Protein AF-A0A5U3L5T7-F1 (afdb_monomer)

InterPro domains:
  IPR016128 Pyosin/cloacin translocation domain [PF06958] (2-120)
  IPR036302 Pyosin/cloacin translocation domain superfamily [SSF69369] (3-120)

Nearest PDB structures (foldseek):
  5znm-assembly1_B  TM=8.952E-01  e=4.053E-09  Escherichia coli
  5znm-assembly1_A  TM=8.988E-01  e=6.494E-09  Escherichia coli

Mean predicted aligned error: 8.23 Å

Foldseek 3Di:
DQWDFDQWDWDWDQDPNDTDIDIHGDDDLHHRTAGAWEWDADPVQRWTWTWQCDFQPGHIDIDIHFPDDAPPDPDPDPDDDPPGDHDDDDDDDDDDDDPDDDDDDDPSVVCRDDSGHDYDD

Sequence (121 aa):
ATSVNLPERGHLVNSNGQMALQLLKTGDTLPAAVPVLNAVRDAATGLDRITVPAVAGAPERTILVNPAPPPAAPSDTASPPPSVPVTPVHTGTEIKPVETITVTTTPAADIGGLQDFIYWR

pLDDT: mean 83.28, std 13.21, range [54.59, 98.25]

Organism: Salmonella enterica (NCBI:txid28901)

Secondary structure (DSSP, 8-state):
--EEE-SEEEEEEEETTEEEEEEEE-SSSS--EEEB---EE-TTTS-EEEEEPPBTTB--EEEEE--SPPPSS---SSSPPP----PPPP-SS-------PPP----GGG-------B---

Radius of gyration: 18.34 Å; Cα contacts (8 Å, |Δi|>4): 159; chains: 1; bounding box: 41×37×46 Å

Solvent-accessible surface area (backbone atoms only — not comparable to full-atom values): 8317 Å² total; per-residue (Å²): 123,66,51,50,76,37,71,54,48,76,45,83,41,79,56,96,90,37,85,40,79,46,80,41,74,34,73,79,88,39,79,32,69,34,43,47,55,71,71,44,78,39,86,90,71,66,34,26,38,31,80,43,72,56,46,60,97,43,72,64,43,81,45,81,40,71,79,58,78,78,72,96,60,91,79,95,57,100,64,80,72,78,94,61,78,78,80,87,75,93,80,74,82,84,89,70,84,77,86,78,85,78,91,74,92,74,62,72,85,75,60,57,53,83,88,63,70,43,72,89,131

Structure (mmCIF, N/CA/C/O backbone):
data_AF-A0A5U3L5T7-F1
#
_entry.id   AF-A0A5U3L5T7-F1
#
loop_
_atom_site.group_PDB
_atom_site.id
_atom_site.type_symbol
_atom_site.label_atom_id
_atom_site.label_alt_id
_atom_site.label_comp_id
_atom_site.label_asym_id
_atom_site.label_entity_id
_atom_site.label_seq_id
_atom_site.pdbx_PDB_ins_code
_atom_site.Cartn_x
_atom_site.Cartn_y
_atom_site.Cartn_z
_atom_site.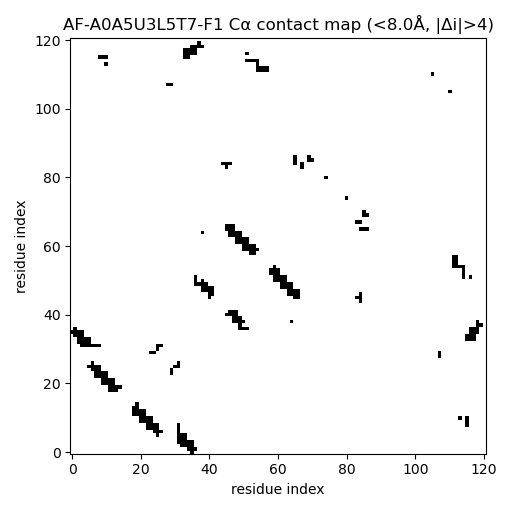occupancy
_atom_site.B_iso_or_equiv
_atom_site.auth_seq_id
_atom_site.auth_comp_id
_atom_site.auth_asym_id
_atom_site.auth_atom_id
_atom_site.pdbx_PDB_model_num
ATOM 1 N N . ALA A 1 1 ? 7.404 -16.120 5.820 1.00 66.75 1 ALA A N 1
ATOM 2 C CA . ALA A 1 1 ? 6.144 -15.855 6.546 1.00 66.75 1 ALA A CA 1
ATOM 3 C C . ALA A 1 1 ? 5.184 -15.140 5.602 1.00 66.75 1 ALA A C 1
ATOM 5 O O . ALA A 1 1 ? 5.661 -14.367 4.782 1.00 66.75 1 ALA A O 1
ATOM 6 N N . THR A 1 2 ? 3.880 -15.413 5.675 1.00 92.19 2 THR A N 1
ATOM 7 C CA . THR A 1 2 ? 2.843 -14.746 4.856 1.00 92.19 2 THR A CA 1
ATOM 8 C C . THR A 1 2 ? 2.301 -13.469 5.507 1.00 92.19 2 THR A C 1
ATOM 10 O O . THR A 1 2 ? 1.598 -12.695 4.863 1.00 92.19 2 THR A O 1
ATOM 13 N N . SER A 1 3 ? 2.650 -13.225 6.772 1.00 96.69 3 SER A N 1
ATOM 14 C CA . SER A 1 3 ? 2.313 -12.019 7.524 1.00 96.69 3 SER A CA 1
ATOM 15 C C . SER A 1 3 ? 3.353 -11.728 8.611 1.00 96.69 3 SER A C 1
ATOM 17 O O . SER A 1 3 ? 4.119 -12.616 9.000 1.00 96.69 3 SER A O 1
ATOM 19 N N . VAL A 1 4 ? 3.357 -10.495 9.121 1.00 97.62 4 VAL A N 1
ATOM 20 C CA . VAL A 1 4 ? 4.146 -10.047 10.282 1.00 97.62 4 VAL A CA 1
ATOM 21 C C . VAL A 1 4 ? 3.211 -9.348 11.266 1.00 97.62 4 VAL A C 1
ATOM 23 O O . VAL A 1 4 ? 2.379 -8.548 10.851 1.00 97.62 4 VAL A O 1
ATOM 26 N N . ASN A 1 5 ? 3.337 -9.635 12.562 1.00 97.06 5 ASN A N 1
ATOM 27 C CA . ASN A 1 5 ? 2.566 -8.932 13.587 1.00 97.06 5 ASN A CA 1
ATOM 28 C C . ASN A 1 5 ? 3.247 -7.609 13.945 1.00 97.06 5 ASN A C 1
ATOM 30 O O . ASN A 1 5 ? 4.391 -7.623 14.402 1.00 97.06 5 ASN A O 1
ATOM 34 N N . LEU A 1 6 ? 2.540 -6.490 13.780 1.00 96.88 6 LEU A N 1
ATOM 35 C CA . LEU A 1 6 ? 3.001 -5.168 14.205 1.00 96.88 6 LEU A CA 1
ATOM 36 C C . LEU A 1 6 ? 2.188 -4.678 15.412 1.00 96.88 6 LEU A C 1
ATOM 38 O O . LEU A 1 6 ? 0.971 -4.875 15.428 1.00 96.88 6 LEU A O 1
ATOM 42 N N . PRO A 1 7 ? 2.818 -4.038 16.419 1.00 94.62 7 PRO A N 1
ATOM 43 C CA . PRO A 1 7 ? 2.121 -3.511 17.598 1.00 94.62 7 PRO A CA 1
ATOM 44 C C . PRO A 1 7 ? 1.243 -2.288 17.287 1.00 94.62 7 PRO A C 1
ATOM 46 O O . PRO A 1 7 ? 0.334 -1.988 18.063 1.00 94.62 7 PRO A O 1
ATOM 49 N N . GLU A 1 8 ? 1.522 -1.630 16.160 1.00 92.25 8 GLU A N 1
ATOM 50 C CA . GLU A 1 8 ? 0.836 -0.470 15.598 1.00 92.25 8 GLU A CA 1
ATOM 51 C C . GLU A 1 8 ? 0.700 -0.668 14.083 1.00 92.25 8 GLU A C 1
ATOM 53 O O . GLU A 1 8 ? 1.624 -1.186 13.445 1.00 92.25 8 GLU A O 1
ATOM 58 N N . ARG A 1 9 ? -0.415 -0.234 13.492 1.00 93.75 9 ARG A N 1
ATOM 59 C CA . ARG A 1 9 ? -0.617 -0.200 12.031 1.00 93.75 9 ARG A CA 1
ATOM 60 C C . ARG A 1 9 ? -0.970 1.212 11.574 1.00 93.75 9 ARG A C 1
ATOM 62 O O . ARG A 1 9 ? -1.618 1.958 12.303 1.00 93.75 9 ARG A O 1
ATOM 69 N N . GLY A 1 10 ? -0.511 1.590 10.383 1.00 90.62 10 GLY A N 1
ATOM 70 C CA . GLY A 1 10 ? -0.694 2.932 9.830 1.00 90.62 10 GLY A CA 1
ATOM 71 C C . GLY A 1 10 ? -1.912 3.035 8.913 1.00 90.62 10 GLY A C 1
ATOM 72 O O . GLY A 1 10 ? -2.164 2.137 8.112 1.00 90.62 10 GLY A O 1
ATOM 73 N N . HIS A 1 11 ? -2.631 4.152 8.986 1.00 88.56 11 HIS A N 1
ATOM 74 C CA . HIS A 1 11 ? -3.774 4.448 8.125 1.00 88.56 11 HIS A CA 1
ATOM 75 C C . HIS A 1 11 ? -3.720 5.900 7.641 1.00 88.56 11 HIS A C 1
ATOM 77 O O . HIS A 1 11 ? -3.673 6.829 8.447 1.00 88.56 11 HIS A O 1
ATOM 83 N N . LEU A 1 12 ? -3.696 6.102 6.322 1.00 88.75 12 LEU A N 1
ATOM 84 C CA . LEU A 1 12 ? -3.765 7.436 5.731 1.00 88.75 12 LEU A CA 1
ATOM 85 C C . LEU A 1 12 ? -5.220 7.889 5.646 1.00 88.75 12 LEU A C 1
ATOM 87 O O . LEU A 1 12 ? -6.047 7.210 5.039 1.00 88.75 12 LEU A O 1
ATOM 91 N N . VAL A 1 13 ? -5.511 9.056 6.214 1.00 86.19 13 VAL A N 1
ATOM 92 C CA . VAL A 1 13 ? -6.850 9.650 6.231 1.00 86.19 13 VAL A CA 1
ATOM 93 C C . VAL A 1 13 ? -6.804 11.098 5.768 1.00 86.19 13 VAL A C 1
ATOM 95 O O . VAL A 1 13 ? -5.803 11.794 5.937 1.00 86.19 13 VAL A O 1
ATOM 98 N N . ASN A 1 14 ? -7.917 11.572 5.218 1.00 86.88 14 ASN A N 1
ATOM 99 C CA . ASN A 1 14 ? -8.148 13.001 5.070 1.00 86.88 14 ASN A CA 1
ATOM 100 C C . ASN A 1 14 ? -8.778 13.524 6.368 1.00 86.88 14 ASN A C 1
ATOM 102 O O . ASN A 1 14 ? -9.904 13.158 6.700 1.00 86.88 14 ASN A O 1
ATOM 106 N N . SER A 1 15 ? -8.045 14.361 7.094 1.00 85.38 15 SER A N 1
ATOM 107 C CA . SER A 1 15 ? -8.499 15.030 8.310 1.00 85.38 15 SER A CA 1
ATOM 108 C C . SER A 1 15 ? -8.591 16.527 8.035 1.00 85.38 15 SER A C 1
ATOM 110 O O . SER A 1 15 ? -7.573 17.200 7.885 1.00 85.38 15 SER A O 1
ATOM 112 N N . ASN A 1 16 ? -9.813 17.052 7.919 1.00 87.06 16 ASN A N 1
ATOM 113 C CA . ASN A 1 16 ? -10.077 18.477 7.672 1.00 87.06 16 ASN A CA 1
ATOM 114 C C . ASN A 1 16 ? -9.318 19.065 6.462 1.00 87.06 16 ASN A C 1
ATOM 116 O O . ASN A 1 16 ? -8.823 20.189 6.510 1.00 87.06 16 ASN A O 1
ATOM 120 N N . GLY A 1 17 ? -9.211 18.303 5.370 1.00 87.31 17 GLY A N 1
ATOM 121 C CA . GLY A 1 17 ? -8.511 18.722 4.152 1.00 87.31 17 GLY A CA 1
ATOM 122 C C . GLY A 1 17 ? -7.002 18.465 4.172 1.00 87.31 17 GLY A C 1
ATOM 123 O O . GLY A 1 17 ? -6.338 18.714 3.167 1.00 87.31 17 GLY A O 1
ATOM 124 N N . GLN A 1 18 ? -6.456 17.948 5.275 1.00 85.19 18 GLN A N 1
ATOM 125 C CA . GLN A 1 18 ? -5.053 17.564 5.394 1.00 85.19 18 GLN A CA 1
ATOM 126 C C . GLN A 1 18 ? -4.899 16.046 5.311 1.00 85.19 18 GLN A C 1
ATOM 128 O O . GLN A 1 18 ? -5.664 15.292 5.911 1.00 85.19 18 GLN A O 1
ATOM 133 N N . MET A 1 19 ? -3.876 15.586 4.591 1.00 87.12 19 MET A N 1
ATOM 134 C CA . MET A 1 19 ? -3.460 14.187 4.659 1.00 87.12 19 MET A CA 1
ATOM 135 C C . MET A 1 19 ? -2.806 13.936 6.020 1.00 87.12 19 MET A C 1
ATOM 137 O O . MET A 1 19 ? -1.829 14.602 6.363 1.00 87.12 19 MET A O 1
ATOM 141 N N . ALA A 1 20 ? -3.326 12.975 6.777 1.00 86.00 20 ALA A N 1
ATOM 142 C CA . ALA A 1 20 ? -2.810 12.599 8.086 1.00 86.00 20 ALA A CA 1
ATOM 143 C C . ALA A 1 20 ? -2.516 11.097 8.148 1.00 86.00 20 ALA A C 1
ATOM 145 O O . ALA A 1 20 ? -3.238 10.287 7.566 1.00 86.00 20 ALA A O 1
ATOM 146 N N . LEU A 1 21 ? -1.466 10.731 8.885 1.00 87.25 21 LEU A N 1
ATOM 147 C CA . LEU A 1 21 ? -1.177 9.347 9.246 1.00 87.25 21 LEU A CA 1
ATOM 148 C C . LEU A 1 21 ? -1.722 9.078 10.649 1.00 87.25 21 LEU A C 1
ATOM 150 O O . LEU A 1 21 ? -1.227 9.636 11.627 1.00 87.25 21 LEU A O 1
ATOM 154 N N . GLN A 1 22 ? -2.718 8.208 10.748 1.00 87.69 22 GLN A N 1
ATOM 155 C CA . GLN A 1 22 ? -3.160 7.644 12.017 1.00 87.69 22 GLN A CA 1
ATOM 156 C C . GLN A 1 22 ? -2.338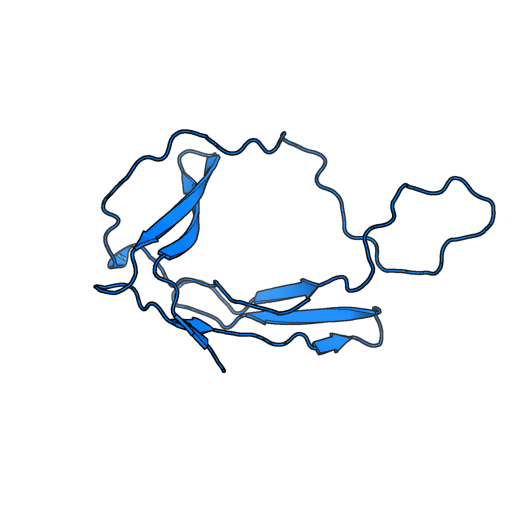 6.394 12.330 1.00 87.69 22 GLN A C 1
ATOM 158 O O . GLN A 1 22 ? -2.169 5.528 11.470 1.00 87.69 22 GLN A O 1
ATOM 163 N N . LEU A 1 23 ? -1.838 6.304 13.561 1.00 88.81 23 LEU A N 1
ATOM 164 C CA . LEU A 1 23 ? -1.207 5.101 14.099 1.00 88.81 23 LEU A CA 1
ATOM 165 C C . LEU A 1 23 ? -2.208 4.414 15.027 1.00 88.81 23 LEU A C 1
ATOM 167 O O . LEU A 1 23 ? -2.739 5.041 15.944 1.00 88.81 23 LEU A O 1
ATOM 171 N N . LEU A 1 24 ? -2.507 3.154 14.728 1.00 88.56 24 LEU A N 1
ATOM 172 C CA . LEU A 1 24 ? -3.583 2.396 15.348 1.00 88.56 24 LEU A CA 1
ATOM 173 C C . LEU A 1 24 ? -3.013 1.229 16.152 1.00 88.56 24 LEU A C 1
ATOM 175 O O . LEU A 1 24 ? -2.405 0.316 15.579 1.00 88.56 24 LEU A O 1
ATOM 179 N N . LYS A 1 25 ? -3.297 1.227 17.458 1.00 89.94 25 LYS A N 1
ATOM 180 C CA . LYS A 1 25 ? -2.871 0.164 18.368 1.00 89.94 25 LYS A CA 1
ATOM 181 C C . LYS A 1 25 ? -3.510 -1.162 17.979 1.00 89.94 25 LYS A C 1
ATOM 183 O O . LYS A 1 25 ? -4.729 -1.263 17.851 1.00 89.94 25 LYS A O 1
ATOM 188 N N . THR A 1 26 ? -2.690 -2.199 17.828 1.00 91.00 26 THR A N 1
ATOM 189 C CA . THR A 1 26 ? -3.159 -3.563 17.547 1.00 91.00 26 THR A CA 1
ATOM 190 C C . THR A 1 26 ? -3.264 -4.399 18.824 1.00 91.00 26 THR A C 1
ATOM 192 O O . THR A 1 26 ? -2.613 -4.094 19.831 1.00 91.00 26 THR A O 1
ATOM 195 N N . GLY A 1 27 ? -4.050 -5.478 18.776 1.00 84.69 27 GLY A N 1
ATOM 196 C CA . GLY A 1 27 ? -4.141 -6.478 19.851 1.00 84.69 27 GLY A CA 1
ATOM 197 C C . GLY A 1 27 ? -5.521 -6.615 20.494 1.00 84.69 27 GLY A C 1
ATOM 198 O O . GLY A 1 27 ? -5.834 -7.703 20.962 1.00 84.69 27 GLY A O 1
ATOM 199 N N . ASP A 1 28 ? -6.350 -5.569 20.436 1.00 79.75 28 ASP A N 1
ATOM 200 C CA . ASP A 1 28 ? -7.726 -5.604 20.947 1.00 79.75 28 ASP A CA 1
ATOM 201 C C . ASP A 1 28 ? -8.723 -5.882 19.810 1.00 79.75 28 ASP A C 1
ATOM 203 O O . ASP A 1 28 ? -9.024 -7.027 19.481 1.00 79.75 28 ASP A O 1
ATOM 207 N N . THR A 1 29 ? -9.221 -4.829 19.164 1.00 81.25 29 THR A N 1
ATOM 208 C CA . THR A 1 29 ? -10.207 -4.905 18.073 1.00 81.25 29 THR A CA 1
ATOM 209 C C . THR A 1 29 ? -9.569 -4.904 16.685 1.00 81.25 29 THR A C 1
ATOM 211 O O . THR A 1 29 ? -10.213 -5.287 15.709 1.00 81.25 29 THR A O 1
ATOM 214 N N . LEU A 1 30 ? -8.298 -4.497 16.592 1.00 87.56 30 LEU A N 1
ATOM 215 C CA . LEU A 1 30 ? -7.530 -4.452 15.355 1.00 87.56 30 LEU A CA 1
ATOM 216 C C . LEU A 1 30 ? -6.490 -5.588 15.320 1.00 87.56 30 LEU A C 1
ATOM 218 O O . LEU A 1 30 ? -5.596 -5.624 16.176 1.00 87.56 30 LEU A O 1
ATOM 222 N N . PRO A 1 31 ? -6.545 -6.494 14.322 1.00 90.75 31 PRO A N 1
ATOM 223 C CA . PRO A 1 31 ? -5.548 -7.548 14.167 1.00 90.75 31 PRO A CA 1
ATOM 224 C C . PRO A 1 31 ? -4.132 -6.994 13.975 1.00 90.75 31 PRO A C 1
ATOM 226 O O . PRO A 1 31 ? -3.917 -6.065 13.195 1.00 90.75 31 PRO A O 1
ATOM 229 N N . ALA A 1 32 ? -3.153 -7.615 14.636 1.00 94.00 32 ALA A N 1
ATOM 230 C CA . ALA A 1 32 ? -1.741 -7.251 14.502 1.00 94.00 32 ALA A CA 1
ATOM 231 C C . ALA A 1 32 ? -1.112 -7.716 13.181 1.00 94.00 32 ALA A C 1
ATOM 233 O O . ALA A 1 32 ? -0.118 -7.143 12.744 1.00 94.00 32 ALA A O 1
ATOM 234 N N . ALA A 1 33 ? -1.671 -8.757 12.561 1.00 94.75 33 ALA A N 1
ATOM 235 C CA . ALA A 1 33 ? -1.114 -9.372 11.367 1.00 94.75 33 ALA A CA 1
ATOM 236 C C . ALA A 1 33 ? -1.236 -8.449 10.146 1.00 94.75 33 ALA A C 1
ATOM 238 O O . ALA A 1 33 ? -2.340 -8.112 9.715 1.00 94.75 33 ALA A O 1
ATOM 239 N N . VAL A 1 34 ? -0.090 -8.103 9.566 1.00 96.06 34 VAL A N 1
ATOM 240 C CA . VAL A 1 34 ? 0.043 -7.373 8.302 1.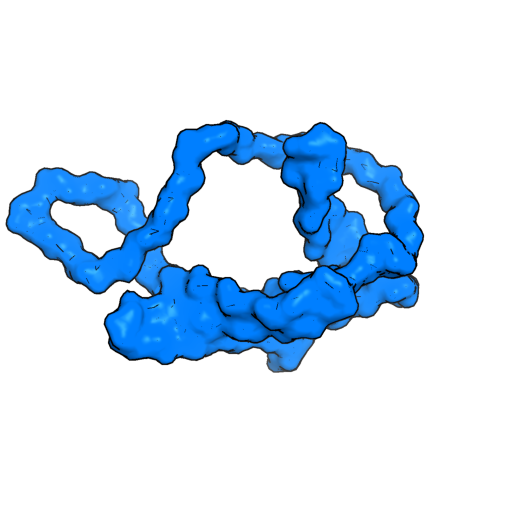00 96.06 34 VAL A CA 1
ATOM 241 C C . VAL A 1 34 ? 0.505 -8.349 7.221 1.00 96.06 34 VAL A C 1
ATOM 243 O O . VAL A 1 34 ? 1.493 -9.056 7.445 1.00 96.06 34 VAL A O 1
ATOM 246 N N . PRO A 1 35 ? -0.176 -8.433 6.065 1.00 96.31 35 PRO A N 1
ATOM 247 C CA . PRO A 1 35 ? 0.205 -9.353 5.002 1.00 96.31 35 PRO A CA 1
ATOM 248 C C . PRO A 1 35 ? 1.558 -8.972 4.389 1.00 96.31 35 PRO A C 1
ATOM 250 O O . PRO A 1 35 ? 1.853 -7.797 4.161 1.00 96.31 35 PRO A O 1
ATOM 253 N N . VAL A 1 36 ? 2.369 -9.984 4.087 1.00 98.19 36 VAL A N 1
ATOM 254 C CA . VAL A 1 36 ? 3.589 -9.831 3.287 1.00 98.19 36 VAL A CA 1
ATOM 255 C C . VAL A 1 36 ? 3.243 -10.171 1.843 1.00 98.19 36 VAL A C 1
ATOM 257 O O . VAL A 1 36 ? 2.816 -11.291 1.560 1.00 98.19 36 VAL A O 1
ATOM 260 N N . LEU A 1 37 ? 3.418 -9.212 0.935 1.00 97.94 37 LEU A N 1
ATOM 261 C CA . LEU A 1 37 ? 3.119 -9.368 -0.487 1.00 97.94 37 LEU A CA 1
ATOM 262 C C . LEU A 1 37 ? 4.408 -9.420 -1.307 1.00 97.94 37 LEU A C 1
ATOM 264 O O . LEU A 1 37 ? 5.392 -8.749 -1.000 1.00 97.94 37 LEU A O 1
ATOM 268 N N . ASN A 1 38 ? 4.373 -10.209 -2.379 1.00 96.62 38 ASN A N 1
ATOM 269 C CA . ASN A 1 38 ? 5.464 -10.303 -3.339 1.00 96.62 38 ASN A CA 1
ATOM 270 C C . ASN A 1 38 ? 5.144 -9.468 -4.580 1.00 96.62 38 ASN A C 1
ATOM 272 O O . ASN A 1 38 ? 4.010 -9.457 -5.061 1.00 96.62 38 ASN A O 1
ATOM 276 N N . ALA A 1 39 ? 6.167 -8.804 -5.102 1.00 96.81 39 ALA A N 1
ATOM 277 C CA . ALA A 1 39 ? 6.126 -8.156 -6.401 1.00 96.81 39 ALA A CA 1
ATOM 278 C C . ALA A 1 39 ? 6.284 -9.185 -7.533 1.00 96.81 39 ALA A C 1
ATOM 280 O O . ALA A 1 39 ? 7.022 -10.162 -7.400 1.00 96.81 39 ALA A O 1
ATOM 281 N N . VAL A 1 40 ? 5.618 -8.937 -8.660 1.00 97.62 40 VAL A N 1
ATOM 282 C CA . VAL A 1 40 ? 5.754 -9.708 -9.901 1.00 97.62 40 VAL A CA 1
ATOM 283 C C . VAL A 1 40 ? 6.321 -8.801 -10.987 1.00 97.62 40 VAL A C 1
ATOM 285 O O . VAL A 1 40 ? 5.751 -7.747 -11.260 1.00 97.62 40 VAL A O 1
ATOM 288 N N . ARG A 1 41 ? 7.420 -9.220 -11.622 1.00 95.44 41 ARG A N 1
ATOM 289 C CA . ARG A 1 41 ? 8.047 -8.480 -12.723 1.00 95.44 41 ARG A CA 1
ATOM 290 C C . ARG A 1 41 ? 7.145 -8.454 -13.950 1.00 95.44 41 ARG A C 1
ATOM 292 O O . ARG A 1 41 ? 6.791 -9.504 -14.483 1.00 95.44 41 ARG A O 1
ATOM 299 N N . ASP A 1 42 ? 6.867 -7.259 -14.449 1.00 94.44 42 ASP A N 1
ATOM 300 C CA . ASP A 1 42 ? 6.372 -7.041 -15.801 1.00 94.44 42 ASP A CA 1
ATOM 301 C C . ASP A 1 42 ? 7.566 -6.878 -16.756 1.00 94.44 42 ASP A C 1
ATOM 303 O O . ASP A 1 42 ? 8.303 -5.890 -16.719 1.00 94.44 42 ASP A O 1
ATOM 307 N N . ALA A 1 43 ? 7.776 -7.879 -17.612 1.00 90.94 43 ALA A N 1
ATOM 308 C CA . ALA A 1 43 ? 8.887 -7.899 -18.559 1.00 90.94 43 ALA A CA 1
ATOM 309 C C . ALA A 1 43 ? 8.762 -6.840 -19.669 1.00 90.94 43 ALA A C 1
ATOM 311 O O . ALA A 1 43 ? 9.780 -6.465 -20.247 1.00 90.94 43 ALA A O 1
ATOM 312 N N . ALA A 1 44 ? 7.552 -6.357 -19.970 1.00 90.00 44 ALA A N 1
ATOM 313 C CA . ALA A 1 44 ? 7.341 -5.366 -21.023 1.00 90.00 44 ALA A CA 1
ATOM 314 C C . ALA A 1 44 ? 7.730 -3.954 -20.567 1.00 90.00 44 ALA A C 1
ATOM 316 O O . ALA A 1 44 ? 8.268 -3.176 -21.352 1.00 90.00 44 ALA A O 1
ATOM 317 N N . THR A 1 45 ? 7.464 -3.624 -19.302 1.00 89.19 45 THR A N 1
ATOM 318 C CA . THR A 1 45 ? 7.714 -2.284 -18.745 1.00 89.19 45 THR A CA 1
ATOM 319 C C . THR A 1 45 ? 8.985 -2.208 -17.902 1.00 89.19 45 THR A C 1
ATOM 321 O O . THR A 1 45 ? 9.490 -1.115 -17.653 1.00 89.19 45 THR A O 1
ATOM 324 N N . GLY A 1 46 ? 9.500 -3.348 -17.434 1.00 89.75 46 GLY A N 1
ATOM 325 C CA . GLY A 1 46 ? 10.597 -3.399 -16.468 1.00 89.75 46 GLY A CA 1
ATOM 326 C C . GLY A 1 46 ? 10.185 -2.998 -15.046 1.00 89.75 46 GLY A C 1
ATOM 327 O O . GLY A 1 46 ? 11.046 -2.950 -14.169 1.00 89.75 46 GLY A O 1
ATOM 328 N N . LEU A 1 47 ? 8.897 -2.724 -14.808 1.00 93.50 47 LEU A N 1
ATOM 329 C CA . LEU A 1 47 ? 8.340 -2.445 -13.487 1.00 93.50 47 LEU A CA 1
ATOM 330 C C . LEU A 1 47 ? 7.968 -3.739 -12.766 1.00 93.50 47 LEU A C 1
ATOM 332 O O . LEU A 1 47 ? 7.695 -4.774 -13.372 1.00 93.50 47 LEU A O 1
ATOM 336 N N . ASP A 1 48 ? 7.906 -3.655 -11.449 1.00 96.56 48 ASP A N 1
ATOM 337 C CA . ASP A 1 48 ? 7.344 -4.683 -10.593 1.00 96.56 48 ASP A CA 1
ATOM 338 C C . ASP A 1 48 ? 5.902 -4.308 -10.212 1.00 96.56 48 ASP A C 1
ATOM 3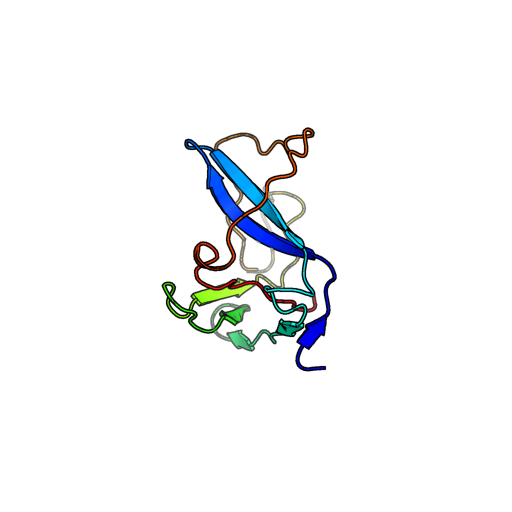40 O O . ASP A 1 48 ? 5.577 -3.137 -10.004 1.00 96.56 48 ASP A O 1
ATOM 344 N N . ARG A 1 49 ? 5.011 -5.297 -10.121 1.00 97.44 49 ARG A N 1
ATOM 345 C CA . ARG A 1 49 ? 3.601 -5.117 -9.758 1.00 97.44 49 ARG A CA 1
ATOM 346 C C . ARG A 1 49 ? 3.281 -5.837 -8.456 1.00 97.44 49 ARG A C 1
ATOM 348 O O . ARG A 1 49 ? 3.525 -7.034 -8.336 1.00 97.44 49 ARG A O 1
ATOM 355 N N . ILE A 1 50 ? 2.650 -5.131 -7.523 1.00 98.25 50 ILE A N 1
ATOM 356 C CA . ILE A 1 50 ? 2.035 -5.719 -6.329 1.00 98.25 50 ILE A CA 1
ATOM 357 C C . ILE A 1 50 ? 0.517 -5.576 -6.450 1.00 98.25 50 ILE A C 1
ATOM 359 O O . ILE A 1 50 ? 0.004 -4.477 -6.677 1.00 98.25 50 ILE A O 1
ATOM 363 N N . THR A 1 51 ? -0.200 -6.686 -6.283 1.00 97.88 51 THR A N 1
ATOM 364 C CA . THR A 1 51 ? -1.663 -6.697 -6.176 1.00 97.88 51 THR A CA 1
ATOM 365 C C . THR A 1 51 ? -2.049 -6.701 -4.699 1.00 97.88 51 THR A C 1
ATOM 367 O O . THR A 1 51 ? -1.773 -7.665 -3.986 1.00 97.88 51 THR A O 1
ATOM 370 N N . VAL A 1 52 ? -2.673 -5.618 -4.239 1.00 97.06 52 VAL A N 1
ATOM 371 C CA . VAL A 1 52 ? -3.174 -5.463 -2.869 1.00 97.06 52 VAL A CA 1
ATOM 372 C C . VAL A 1 52 ? -4.652 -5.868 -2.845 1.00 97.06 52 VAL A C 1
ATOM 374 O O . VAL A 1 52 ? -5.435 -5.249 -3.569 1.00 97.06 52 VAL A O 1
ATOM 377 N N . PRO A 1 53 ? -5.053 -6.879 -2.050 1.00 94.50 53 PRO A N 1
ATOM 378 C CA . PRO A 1 53 ? -6.425 -7.385 -2.044 1.00 94.50 53 PRO A CA 1
ATOM 379 C C . PRO A 1 53 ? -7.480 -6.335 -1.674 1.00 94.50 53 PRO A C 1
ATOM 381 O O . PRO A 1 53 ? -7.214 -5.384 -0.937 1.00 94.50 53 PRO A O 1
ATOM 384 N N . ALA A 1 54 ? -8.709 -6.550 -2.146 1.00 92.62 54 ALA A N 1
ATOM 385 C CA . ALA A 1 54 ? -9.865 -5.769 -1.720 1.00 92.62 54 ALA A CA 1
ATOM 386 C C . ALA A 1 54 ? -10.140 -5.945 -0.215 1.00 92.62 54 ALA A C 1
ATOM 388 O O . ALA A 1 54 ? -9.938 -7.023 0.346 1.00 92.62 54 ALA A O 1
ATOM 389 N N . VAL A 1 55 ? -10.661 -4.895 0.420 1.00 88.56 55 VAL A N 1
ATOM 390 C CA . VAL A 1 55 ? -11.201 -4.940 1.791 1.00 88.56 55 VAL A CA 1
ATOM 391 C C . VAL A 1 55 ? -12.600 -4.323 1.799 1.00 88.56 55 VAL A C 1
ATOM 393 O O . VAL A 1 55 ? -13.065 -3.802 0.785 1.00 88.56 55 VAL A O 1
ATOM 396 N N . ALA A 1 56 ? -13.304 -4.379 2.929 1.00 84.00 56 ALA A N 1
ATOM 397 C CA . ALA A 1 56 ? -14.605 -3.728 3.051 1.00 84.00 56 ALA A CA 1
ATOM 398 C C . ALA A 1 56 ? -14.494 -2.235 2.689 1.00 84.00 56 ALA A C 1
ATOM 400 O O . ALA A 1 56 ? -13.719 -1.519 3.295 1.00 84.00 56 ALA A O 1
ATOM 401 N N . GLY A 1 57 ? -15.240 -1.757 1.693 1.00 83.38 57 GLY A N 1
ATOM 402 C CA . GLY A 1 57 ? -15.218 -0.341 1.302 1.00 83.38 57 GLY A CA 1
ATOM 403 C C . GLY A 1 57 ? -14.069 0.091 0.378 1.00 83.38 57 GLY A C 1
ATOM 404 O O . GLY A 1 57 ? -14.069 1.243 -0.055 1.00 83.38 57 GLY A O 1
ATOM 405 N N . ALA A 1 58 ? -13.140 -0.797 0.001 1.00 87.69 58 ALA A N 1
ATOM 406 C CA . ALA A 1 58 ? -12.096 -0.479 -0.976 1.00 87.69 58 ALA A CA 1
ATOM 407 C C . ALA A 1 58 ? -11.785 -1.665 -1.915 1.00 87.69 58 ALA A C 1
ATOM 409 O O . ALA A 1 58 ? -11.562 -2.785 -1.448 1.00 87.69 58 ALA A O 1
ATOM 410 N N . PRO A 1 59 ? -11.734 -1.444 -3.245 1.00 94.44 59 PRO A N 1
ATOM 411 C CA . PRO A 1 59 ? -11.453 -2.506 -4.206 1.00 94.44 59 PRO A CA 1
ATOM 412 C C . PRO A 1 59 ? -9.989 -2.959 -4.140 1.00 94.44 59 PRO A C 1
ATOM 414 O O . PRO A 1 59 ? -9.158 -2.353 -3.458 1.00 94.44 59 PRO A O 1
ATOM 417 N N . GLU A 1 60 ? -9.678 -4.019 -4.886 1.00 96.56 60 GLU A N 1
ATOM 418 C CA . GLU A 1 60 ? -8.302 -4.434 -5.157 1.00 96.56 60 GLU A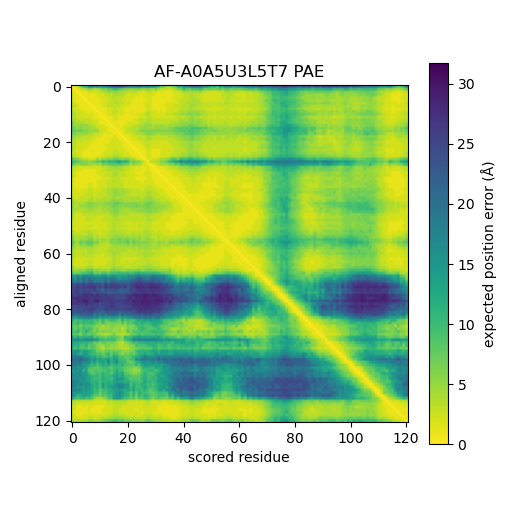 CA 1
ATOM 419 C C . GLU A 1 60 ? -7.508 -3.275 -5.779 1.00 96.56 60 GLU A C 1
ATOM 421 O O . GLU A 1 60 ? -8.037 -2.502 -6.587 1.00 96.56 60 GLU A O 1
ATOM 426 N N . ARG A 1 61 ? -6.231 -3.148 -5.406 1.00 96.31 61 ARG A N 1
ATOM 427 C CA . ARG A 1 61 ? -5.342 -2.097 -5.913 1.00 96.31 61 ARG A CA 1
ATOM 428 C C . ARG A 1 61 ? -4.087 -2.673 -6.543 1.00 96.31 61 ARG A C 1
ATOM 430 O O . ARG A 1 61 ? -3.543 -3.682 -6.109 1.00 96.31 61 ARG A O 1
ATOM 437 N N . THR A 1 62 ? -3.599 -1.969 -7.557 1.00 97.44 62 THR A N 1
ATOM 438 C CA . THR A 1 62 ? -2.305 -2.234 -8.186 1.00 97.44 62 THR A CA 1
ATOM 439 C C . THR A 1 62 ? -1.297 -1.200 -7.711 1.00 97.44 62 THR A C 1
ATOM 441 O O . THR A 1 62 ? -1.516 -0.006 -7.906 1.00 97.44 62 THR A O 1
ATOM 444 N N . ILE A 1 63 ? -0.186 -1.653 -7.136 1.00 97.44 63 ILE A N 1
ATOM 445 C CA . ILE A 1 63 ? 0.967 -0.809 -6.818 1.00 97.44 63 ILE A CA 1
ATOM 446 C C . ILE A 1 63 ? 2.075 -1.122 -7.820 1.00 97.44 63 ILE A C 1
ATOM 448 O O . ILE A 1 63 ? 2.480 -2.277 -7.961 1.00 97.44 63 ILE A O 1
ATOM 452 N N . LEU A 1 64 ? 2.548 -0.091 -8.519 1.00 96.19 64 LEU A N 1
ATOM 453 C CA . LEU A 1 64 ? 3.708 -0.178 -9.402 1.00 96.19 64 LEU A CA 1
ATOM 454 C C . LEU A 1 64 ? 4.968 0.155 -8.603 1.00 96.19 64 LEU A C 1
ATOM 456 O O . LEU A 1 64 ? 5.044 1.198 -7.952 1.00 96.19 64 LEU A O 1
ATOM 460 N N . VAL A 1 65 ? 5.950 -0.734 -8.662 1.00 95.00 65 VAL A N 1
ATOM 461 C CA . VAL A 1 65 ? 7.253 -0.597 -8.020 1.00 95.00 65 VAL A CA 1
ATOM 462 C C . VAL A 1 65 ? 8.290 -0.424 -9.120 1.00 95.00 65 VAL A C 1
ATOM 464 O O . VAL A 1 65 ? 8.371 -1.221 -10.050 1.00 95.00 65 VAL A O 1
ATOM 467 N N . ASN A 1 66 ? 9.078 0.639 -9.022 1.00 92.19 66 ASN A N 1
ATOM 468 C CA . ASN A 1 66 ? 10.218 0.848 -9.897 1.00 92.19 66 ASN A CA 1
ATOM 469 C C . ASN A 1 66 ? 11.455 0.186 -9.265 1.00 92.19 66 ASN A C 1
ATOM 471 O O . ASN A 1 66 ? 11.900 0.671 -8.222 1.00 92.19 66 ASN A O 1
ATOM 475 N N . PRO A 1 67 ? 11.999 -0.907 -9.838 1.00 89.69 67 PRO A N 1
ATOM 476 C CA . PRO A 1 67 ? 13.177 -1.574 -9.286 1.00 89.69 67 PRO A CA 1
ATOM 477 C C . PRO A 1 67 ? 14.479 -0.823 -9.588 1.00 89.69 67 PRO A C 1
ATOM 479 O O . PRO A 1 67 ? 15.514 -1.137 -9.000 1.00 89.69 67 PRO A O 1
ATOM 482 N N . ALA A 1 68 ? 14.460 0.143 -10.513 1.00 84.00 68 ALA A N 1
ATOM 483 C CA . ALA A 1 68 ? 15.626 0.962 -10.791 1.00 84.00 68 ALA A CA 1
ATOM 484 C C . ALA A 1 68 ? 15.842 1.973 -9.649 1.00 84.00 68 ALA A C 1
ATOM 486 O O . ALA A 1 68 ? 14.879 2.597 -9.189 1.00 84.00 68 ALA A O 1
ATOM 487 N N . PRO A 1 69 ? 17.092 2.182 -9.197 1.00 73.69 69 PRO A N 1
ATOM 488 C CA . PRO A 1 69 ? 17.381 3.272 -8.281 1.00 73.69 69 PRO A CA 1
ATOM 489 C C . PRO A 1 69 ? 16.989 4.601 -8.948 1.00 73.69 69 PRO A C 1
ATOM 491 O O . PRO A 1 69 ? 17.236 4.774 -10.147 1.00 73.69 69 PRO A O 1
ATOM 494 N N . PRO A 1 70 ? 16.378 5.546 -8.208 1.00 66.25 70 PRO A N 1
ATOM 495 C CA . PRO A 1 70 ? 16.060 6.851 -8.766 1.00 66.25 70 PRO A CA 1
ATOM 496 C C . PRO A 1 70 ? 17.349 7.502 -9.292 1.00 66.25 70 PRO A C 1
ATOM 498 O O . PRO A 1 70 ? 18.379 7.441 -8.611 1.00 66.25 70 PRO A O 1
ATOM 501 N N . PRO A 1 71 ? 17.331 8.096 -10.499 1.00 60.88 71 PRO A N 1
ATOM 502 C CA . PRO A 1 71 ? 18.522 8.714 -11.061 1.00 60.88 71 PRO A CA 1
ATOM 503 C C . PRO A 1 71 ? 19.010 9.831 -10.132 1.00 60.8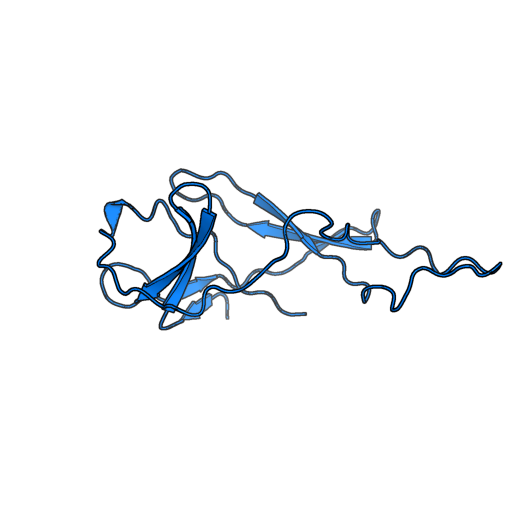8 71 PRO A C 1
ATOM 505 O O . PRO A 1 71 ? 18.221 10.657 -9.677 1.00 60.88 71 PRO A O 1
ATOM 508 N N . ALA A 1 72 ? 20.317 9.854 -9.852 1.00 56.50 72 ALA A N 1
ATOM 509 C CA . ALA A 1 72 ? 20.928 10.803 -8.917 1.00 56.50 72 ALA A CA 1
ATOM 510 C C . ALA A 1 72 ? 20.765 12.277 -9.349 1.00 56.50 72 ALA A C 1
ATOM 512 O O . ALA A 1 72 ? 20.823 13.171 -8.510 1.00 56.50 72 ALA A O 1
ATOM 513 N N . ALA A 1 73 ? 20.547 12.521 -10.646 1.00 55.38 73 ALA A N 1
ATOM 514 C CA . ALA A 1 73 ? 20.174 13.805 -11.228 1.00 55.38 73 ALA A CA 1
ATOM 515 C C . ALA A 1 73 ? 19.572 13.587 -12.634 1.00 55.38 73 ALA A C 1
ATOM 517 O O . ALA A 1 73 ? 19.903 12.589 -13.284 1.00 55.38 73 ALA A O 1
ATOM 518 N N . PRO A 1 74 ? 18.738 14.511 -13.148 1.00 56.81 74 PRO A N 1
ATOM 519 C CA . PRO A 1 74 ? 18.480 14.610 -14.583 1.00 56.81 74 PRO A CA 1
ATOM 520 C C . PRO A 1 74 ? 19.816 14.793 -15.320 1.00 56.81 74 PRO A C 1
ATOM 522 O O . PRO A 1 74 ? 20.597 15.672 -14.960 1.00 56.81 74 PRO A O 1
ATOM 525 N N . SER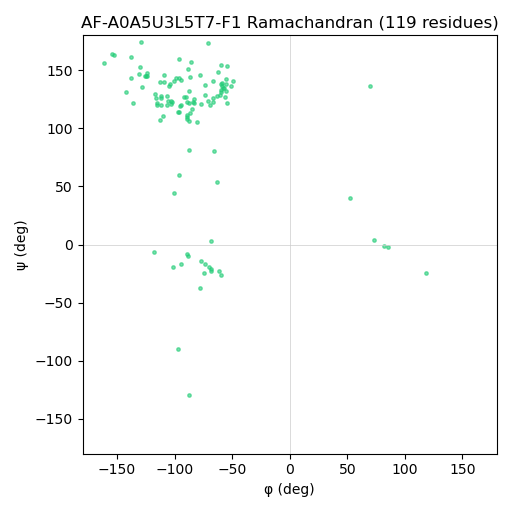 A 1 75 ? 20.112 13.962 -16.321 1.00 57.97 75 SER A N 1
ATOM 526 C CA . SER A 1 75 ? 21.343 14.090 -17.108 1.00 57.97 75 SER A CA 1
ATOM 527 C C . SER A 1 75 ? 21.130 15.011 -18.311 1.00 57.97 75 SER A C 1
ATOM 529 O O . SER A 1 75 ? 20.297 14.708 -19.162 1.00 57.97 75 SER A O 1
ATOM 531 N N . ASP A 1 76 ? 21.928 16.073 -18.421 1.00 54.59 76 ASP A N 1
ATOM 532 C CA . ASP A 1 76 ? 22.111 16.863 -19.649 1.00 54.59 76 ASP A CA 1
ATOM 533 C C . ASP A 1 76 ? 23.366 16.370 -20.392 1.00 54.59 76 ASP A C 1
ATOM 535 O O . ASP A 1 76 ? 24.373 17.066 -20.510 1.00 54.59 76 ASP A O 1
ATOM 539 N N . THR A 1 77 ? 23.385 15.088 -20.772 1.00 62.56 77 THR A N 1
ATOM 540 C CA . THR A 1 77 ? 24.532 14.490 -21.470 1.00 62.56 77 THR A CA 1
ATOM 541 C C . THR A 1 77 ? 24.105 13.849 -22.785 1.00 62.56 77 THR A C 1
ATOM 543 O O . THR A 1 77 ? 23.038 13.254 -22.906 1.00 62.56 77 THR A O 1
ATOM 546 N N . ALA A 1 78 ? 24.983 13.937 -23.788 1.00 57.50 78 ALA A N 1
ATOM 547 C CA . ALA A 1 78 ? 24.788 13.387 -25.133 1.00 57.50 78 ALA A CA 1
ATOM 548 C C . ALA A 1 78 ? 24.781 11.841 -25.198 1.00 57.50 78 ALA A C 1
ATOM 550 O O . ALA A 1 78 ? 24.701 11.268 -26.282 1.00 57.50 78 ALA A O 1
ATOM 551 N N . SER A 1 79 ? 24.893 11.154 -24.057 1.00 63.28 79 SER A N 1
ATOM 552 C CA . SER A 1 79 ? 24.728 9.704 -23.939 1.00 63.28 79 SER A CA 1
ATOM 553 C C . SER A 1 79 ? 23.440 9.440 -23.173 1.00 63.28 79 SER A C 1
ATOM 555 O 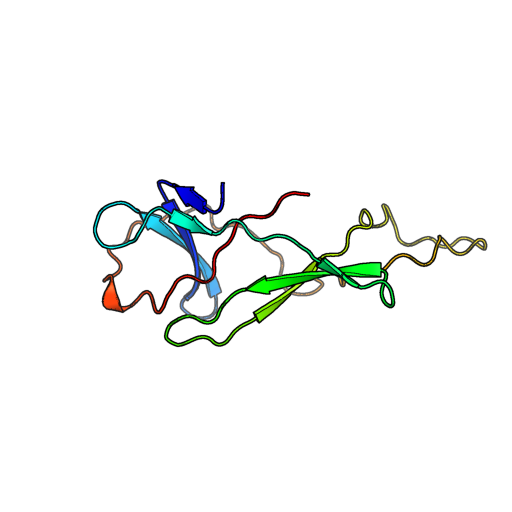O . SER A 1 79 ? 23.397 9.748 -21.980 1.00 63.28 79 SER A O 1
ATOM 557 N N . PRO A 1 80 ? 22.391 8.899 -23.815 1.00 55.38 80 PRO A N 1
ATOM 558 C CA . PRO A 1 80 ? 21.158 8.622 -23.107 1.00 55.38 80 PRO A CA 1
ATOM 559 C C . PRO A 1 80 ? 21.462 7.623 -21.981 1.00 55.38 80 PRO A C 1
ATOM 561 O O . PRO A 1 80 ? 22.099 6.595 -22.245 1.00 55.38 80 PRO A O 1
ATOM 564 N N . PRO A 1 81 ? 21.054 7.899 -20.729 1.00 57.34 81 PRO A N 1
ATOM 565 C CA . PRO A 1 81 ? 21.104 6.885 -19.687 1.00 57.34 81 PRO A CA 1
ATOM 566 C C . PRO A 1 81 ? 20.337 5.636 -20.160 1.00 57.34 81 PRO A C 1
ATOM 568 O O . PRO A 1 81 ? 19.443 5.757 -21.008 1.00 57.34 81 PRO A O 1
ATOM 571 N N . PRO A 1 82 ? 20.671 4.429 -19.654 1.00 61.19 82 PRO A N 1
ATOM 572 C CA . PRO A 1 82 ? 19.901 3.230 -19.974 1.00 61.19 82 PRO A CA 1
ATOM 573 C C . PRO A 1 82 ? 18.415 3.518 -19.750 1.00 61.19 82 PRO A C 1
ATOM 575 O O . PRO A 1 82 ? 18.073 4.220 -18.798 1.00 61.19 82 PRO A O 1
ATOM 578 N N . SER A 1 83 ? 17.549 3.015 -20.636 1.00 66.44 83 SER A N 1
ATOM 579 C CA . SER A 1 83 ? 16.102 3.234 -20.567 1.00 66.44 83 SER A CA 1
ATOM 580 C C . SER A 1 83 ? 15.533 2.551 -19.323 1.00 66.44 83 SER A C 1
ATOM 582 O O . SER A 1 83 ? 15.036 1.426 -19.375 1.00 66.44 83 SER A O 1
ATOM 584 N N . VAL A 1 84 ? 15.672 3.211 -18.183 1.00 71.81 84 VAL A N 1
ATOM 585 C CA . VAL A 1 84 ? 15.109 2.796 -16.909 1.00 71.81 84 VAL A CA 1
ATOM 586 C C . VAL A 1 84 ? 13.785 3.525 -16.715 1.00 71.81 84 VAL A C 1
ATOM 588 O O . VAL A 1 84 ? 13.671 4.695 -17.095 1.00 71.81 84 VAL A O 1
ATOM 591 N N . PRO A 1 85 ? 12.769 2.874 -16.131 1.00 74.06 85 PRO A N 1
ATOM 592 C CA . PRO A 1 85 ? 11.565 3.578 -15.727 1.00 74.06 85 PRO A CA 1
ATOM 593 C C . PRO A 1 85 ? 11.923 4.737 -14.787 1.00 74.06 85 PRO A C 1
ATOM 595 O O . PRO A 1 85 ? 12.758 4.590 -13.893 1.00 74.06 85 PRO A O 1
ATOM 598 N N . VAL A 1 86 ? 11.288 5.895 -14.974 1.00 79.25 86 VAL A N 1
ATOM 599 C CA . VAL A 1 86 ? 11.474 7.073 -14.114 1.00 79.25 86 VAL A CA 1
ATOM 600 C C . VAL A 1 86 ? 10.189 7.309 -13.335 1.00 79.25 86 VAL A C 1
ATOM 602 O O . VAL A 1 86 ? 9.126 7.513 -13.919 1.00 79.25 86 VAL A O 1
ATOM 605 N N . THR A 1 87 ? 10.282 7.275 -12.007 1.00 82.56 87 THR A N 1
ATOM 606 C CA . THR A 1 87 ? 9.138 7.543 -11.128 1.00 82.56 87 THR A CA 1
ATOM 607 C C . THR A 1 87 ? 8.820 9.043 -11.138 1.00 82.56 87 THR A C 1
ATOM 609 O O . THR A 1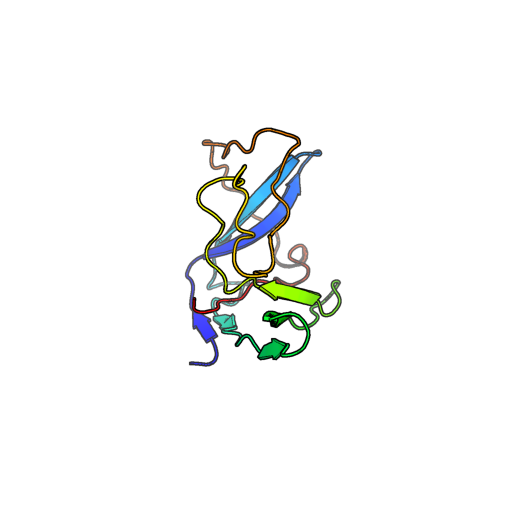 87 ? 9.731 9.837 -10.890 1.00 82.56 87 THR A O 1
ATOM 612 N N . PRO A 1 88 ? 7.561 9.461 -11.381 1.00 83.75 88 PRO A N 1
ATOM 613 C CA . PRO A 1 88 ? 7.170 10.862 -11.262 1.00 83.75 88 PRO A CA 1
ATOM 614 C C . PRO A 1 88 ? 7.491 11.425 -9.873 1.00 83.75 88 PRO A C 1
ATOM 616 O O . PRO A 1 88 ? 7.170 10.813 -8.854 1.00 83.75 88 PRO A O 1
ATOM 619 N N . VAL A 1 89 ? 8.122 12.599 -9.836 1.00 86.44 89 VAL A N 1
ATOM 620 C CA . VAL A 1 89 ? 8.492 13.284 -8.589 1.00 86.44 89 VAL A CA 1
ATOM 621 C C . VAL A 1 89 ? 7.326 14.148 -8.104 1.00 86.44 89 VAL A C 1
ATOM 623 O O . VAL A 1 89 ? 6.612 14.748 -8.905 1.00 86.44 89 VAL A O 1
ATOM 626 N N . HIS A 1 90 ? 7.140 14.236 -6.785 1.00 85.31 90 HIS A N 1
ATOM 627 C CA . HIS A 1 90 ? 6.191 15.167 -6.180 1.00 85.31 90 HIS A CA 1
ATOM 628 C C . HIS A 1 90 ? 6.643 16.622 -6.408 1.00 85.31 90 HIS A C 1
ATOM 630 O O . HIS A 1 90 ? 7.714 17.009 -5.949 1.00 85.31 90 HIS A O 1
ATOM 636 N N . THR A 1 91 ? 5.803 17.457 -7.027 1.00 84.62 91 THR A N 1
ATOM 637 C CA . THR A 1 91 ? 6.126 18.865 -7.358 1.00 84.62 91 THR A CA 1
ATOM 638 C C . THR A 1 91 ? 5.239 19.920 -6.684 1.00 84.62 91 THR A C 1
ATOM 640 O O . THR A 1 91 ? 5.501 21.108 -6.836 1.00 84.62 91 THR A O 1
ATOM 643 N N . GLY A 1 92 ? 4.183 19.512 -5.971 1.00 85.62 92 GLY A N 1
ATOM 644 C CA . GLY A 1 92 ? 3.210 20.422 -5.352 1.00 85.62 92 GLY A CA 1
ATOM 645 C C . GLY A 1 92 ? 3.595 20.887 -3.942 1.00 85.62 92 GLY A C 1
ATOM 646 O O . GLY A 1 92 ? 4.713 21.320 -3.689 1.00 85.62 92 GLY A O 1
ATOM 647 N N . THR A 1 93 ? 2.653 20.756 -3.007 1.00 84.38 93 THR A N 1
ATOM 648 C CA . THR A 1 93 ? 2.803 21.106 -1.586 1.00 84.38 93 THR A CA 1
ATOM 649 C C . THR A 1 93 ? 4.042 20.499 -0.919 1.00 84.38 93 THR A C 1
ATOM 651 O O . THR A 1 93 ? 4.332 19.316 -1.059 1.00 84.38 93 THR A O 1
ATOM 654 N N . GLU A 1 94 ? 4.750 21.294 -0.121 1.00 85.75 94 GLU A N 1
ATOM 655 C CA . GLU A 1 94 ? 5.852 20.790 0.697 1.00 85.75 94 GLU A CA 1
ATOM 656 C C . GLU A 1 94 ? 5.359 19.714 1.682 1.00 85.75 94 GLU A C 1
ATOM 658 O O . GLU A 1 94 ? 4.377 19.911 2.401 1.00 85.75 94 GLU A O 1
ATOM 663 N N . ILE A 1 95 ? 6.049 18.572 1.735 1.00 83.25 95 ILE A N 1
ATOM 664 C CA . ILE A 1 95 ? 5.731 17.502 2.683 1.00 83.25 95 ILE A CA 1
ATOM 665 C C . ILE A 1 95 ? 6.477 17.781 3.990 1.00 83.25 95 ILE A C 1
ATOM 667 O O . ILE A 1 95 ? 7.687 17.574 4.072 1.00 83.25 95 ILE A O 1
ATOM 671 N N . LYS A 1 96 ? 5.752 18.215 5.024 1.00 82.00 96 LYS A N 1
ATOM 672 C CA . LYS A 1 96 ? 6.266 18.324 6.398 1.00 82.00 96 LYS A CA 1
ATOM 673 C C . LYS A 1 96 ? 5.515 17.360 7.308 1.00 82.00 96 LYS A C 1
ATOM 675 O O . LYS A 1 96 ? 4.294 17.481 7.411 1.00 82.00 96 LYS A O 1
ATOM 680 N N . PRO A 1 97 ? 6.203 16.422 7.977 1.00 75.94 97 PRO A N 1
ATOM 681 C CA . PRO A 1 97 ? 5.597 15.673 9.065 1.00 75.94 97 PRO A CA 1
ATOM 682 C C . PRO A 1 97 ? 5.105 16.643 10.143 1.00 75.94 97 PRO A C 1
ATOM 684 O O . PRO A 1 97 ? 5.819 17.571 10.521 1.00 75.94 97 PRO A O 1
ATOM 687 N N . VAL A 1 98 ? 3.887 16.436 10.638 1.00 68.94 98 VAL A N 1
ATOM 688 C CA . VAL A 1 98 ? 3.396 17.169 11.807 1.00 68.94 98 VAL A CA 1
ATOM 689 C C . VAL A 1 98 ? 4.040 16.547 13.043 1.00 68.94 98 VAL A C 1
ATOM 691 O O . VAL A 1 98 ? 3.881 15.355 13.289 1.00 68.94 98 VAL A O 1
ATOM 694 N N . GLU A 1 99 ? 4.778 17.340 13.819 1.00 64.38 99 GLU A N 1
ATOM 695 C CA . GLU A 1 99 ? 5.505 16.855 15.005 1.00 64.38 99 GLU A CA 1
ATOM 696 C C . GLU A 1 99 ? 4.583 16.551 16.197 1.00 64.38 99 GLU A C 1
ATOM 698 O O . GLU A 1 99 ? 4.966 15.857 17.137 1.00 64.38 99 GLU A O 1
ATOM 703 N N . THR A 1 100 ? 3.350 17.062 16.181 1.00 65.19 100 THR A N 1
ATOM 704 C CA . THR A 1 100 ? 2.398 16.893 17.282 1.00 65.19 100 THR A CA 1
ATOM 705 C C . THR A 1 100 ? 1.559 15.632 17.103 1.00 65.19 100 THR A C 1
ATOM 707 O O . THR A 1 100 ? 0.648 15.581 16.277 1.00 65.19 100 THR A O 1
ATOM 710 N N . ILE A 1 101 ? 1.830 14.619 17.925 1.00 66.25 101 ILE A N 1
ATOM 711 C CA . ILE A 1 101 ? 1.041 13.386 17.986 1.00 66.25 101 ILE A CA 1
ATOM 712 C C . ILE A 1 101 ? -0.142 13.617 18.926 1.00 66.25 101 ILE A C 1
ATOM 714 O O . ILE A 1 101 ? 0.038 13.852 20.118 1.00 66.25 101 ILE A O 1
ATOM 718 N N . THR A 1 102 ? -1.362 13.537 18.397 1.00 70.06 102 THR A N 1
ATOM 719 C CA . THR A 1 102 ? -2.582 13.548 19.215 1.00 70.06 102 THR A CA 1
ATOM 720 C C . THR A 1 102 ? -3.122 12.130 19.321 1.00 70.06 102 THR A C 1
ATOM 722 O O . THR A 1 102 ? -3.429 11.504 18.308 1.00 70.06 102 THR A O 1
ATOM 725 N N . VAL A 1 103 ? -3.242 11.618 20.546 1.00 72.88 103 VAL A N 1
ATOM 726 C CA . VAL A 1 103 ? -3.839 10.302 20.800 1.00 72.88 103 VAL A CA 1
ATOM 727 C C . VAL A 1 103 ? -5.352 10.462 20.875 1.00 72.88 103 VAL A C 1
ATOM 729 O O . VAL A 1 103 ? -5.861 11.227 21.691 1.00 72.88 103 VAL A O 1
ATOM 732 N N . THR A 1 104 ? -6.074 9.736 20.027 1.00 68.00 104 THR A N 1
ATOM 733 C CA . THR A 1 104 ? -7.540 9.703 20.034 1.00 68.00 104 THR A CA 1
ATOM 734 C C . THR A 1 104 ? -8.024 8.259 20.011 1.00 68.00 104 THR A C 1
ATOM 736 O O . THR A 1 104 ? -7.386 7.387 19.421 1.00 68.00 104 THR A O 1
ATOM 739 N N . THR A 1 105 ? -9.151 7.980 20.664 1.00 66.12 105 THR A N 1
ATOM 740 C CA . THR A 1 105 ? -9.808 6.673 20.571 1.00 66.12 105 THR A CA 1
ATOM 741 C C . THR A 1 105 ? -10.620 6.629 19.282 1.00 66.12 105 THR A C 1
ATOM 743 O O . THR A 1 105 ? -11.670 7.265 19.200 1.00 66.12 105 THR A O 1
ATOM 746 N N . THR A 1 106 ? -10.138 5.900 18.276 1.00 65.00 106 THR A N 1
ATOM 747 C CA . THR A 1 106 ? -10.901 5.660 17.040 1.00 65.00 106 THR A CA 1
ATOM 748 C C . THR A 1 106 ? -11.773 4.416 17.235 1.00 65.00 106 THR A C 1
ATOM 750 O O . THR A 1 106 ? -11.225 3.353 17.542 1.00 65.00 106 THR A O 1
ATOM 753 N N . PRO A 1 107 ? -13.109 4.500 17.102 1.00 61.97 107 PRO A N 1
ATOM 754 C CA . PRO A 1 107 ? -13.969 3.324 17.154 1.00 61.97 107 PRO A CA 1
ATOM 755 C C . PRO A 1 107 ? -13.588 2.311 16.067 1.00 61.97 107 PRO A C 1
ATOM 757 O O . PRO A 1 107 ? -13.380 2.666 14.911 1.00 61.97 107 PRO A O 1
ATOM 760 N N . ALA A 1 108 ? -13.535 1.023 16.418 1.00 61.00 108 ALA A N 1
ATOM 761 C CA . ALA A 1 108 ? -13.116 -0.034 15.490 1.00 61.00 108 ALA A CA 1
ATOM 762 C C . ALA A 1 108 ? -13.999 -0.140 14.230 1.00 61.00 108 ALA A C 1
ATOM 764 O O . ALA A 1 108 ? -13.526 -0.573 13.184 1.00 61.00 108 ALA A O 1
ATOM 765 N N . ALA A 1 109 ? -15.267 0.275 14.326 1.00 59.06 109 ALA A N 1
ATOM 766 C CA . ALA A 1 109 ? -16.220 0.279 13.217 1.00 59.06 109 ALA A CA 1
ATOM 767 C C . ALA A 1 109 ? -15.884 1.305 12.116 1.00 59.06 109 ALA A C 1
ATOM 769 O O . ALA A 1 109 ? -16.321 1.129 10.982 1.00 59.06 109 ALA A O 1
ATOM 770 N N . ASP A 1 110 ? -15.084 2.331 12.428 1.00 62.53 110 ASP A N 1
ATOM 771 C CA . ASP A 1 110 ? -14.735 3.407 11.490 1.00 62.53 110 ASP A CA 1
ATOM 772 C C . ASP A 1 110 ? -13.478 3.083 10.663 1.00 62.53 110 ASP A C 1
ATOM 774 O O . ASP A 1 110 ? -13.145 3.779 9.701 1.00 62.53 110 ASP A O 1
ATOM 778 N N . ILE A 1 111 ? -12.779 1.997 11.005 1.00 67.81 111 ILE A N 1
ATOM 779 C CA . ILE A 1 111 ? -11.620 1.497 10.269 1.00 67.81 111 ILE A CA 1
ATOM 780 C C . ILE A 1 111 ? -12.166 0.570 9.179 1.00 67.81 111 ILE A C 1
ATOM 782 O O . ILE A 1 111 ? -12.234 -0.641 9.375 1.00 67.81 111 ILE A O 1
ATOM 786 N N . GLY A 1 112 ? -12.621 1.137 8.057 1.00 66.25 112 GLY A N 1
ATOM 787 C CA . GLY A 1 112 ? -13.177 0.430 6.890 1.00 66.25 112 GLY A CA 1
ATOM 788 C C . GLY A 1 112 ? -12.177 -0.491 6.174 1.00 66.25 112 GLY A C 1
ATOM 789 O O . GLY A 1 112 ? -11.951 -0.353 4.981 1.00 66.25 112 GLY A O 1
ATOM 790 N N . GLY A 1 113 ? -11.550 -1.409 6.911 1.00 75.94 113 GLY A N 1
ATOM 791 C CA . GLY A 1 113 ? -10.441 -2.249 6.481 1.00 75.94 113 GLY A CA 1
ATOM 792 C C . GLY A 1 113 ? -9.134 -1.474 6.285 1.00 75.94 113 GLY A C 1
ATOM 793 O O . GLY A 1 113 ? -9.097 -0.411 5.676 1.00 75.94 113 GLY A O 1
ATOM 794 N N . LEU A 1 114 ? -8.021 -2.036 6.759 1.00 89.56 114 LEU A N 1
ATOM 795 C CA . LEU A 1 114 ? -6.688 -1.531 6.424 1.00 89.56 114 LEU A CA 1
ATOM 796 C C . LEU A 1 114 ? -6.158 -2.266 5.184 1.00 89.56 114 LEU A C 1
ATOM 798 O O . LEU A 1 114 ? -6.131 -3.496 5.160 1.00 89.56 114 LEU A O 1
ATOM 802 N N . GLN A 1 115 ? -5.745 -1.506 4.162 1.00 93.12 115 GLN A N 1
ATOM 803 C CA . GLN A 1 115 ? -5.039 -2.002 2.966 1.00 93.12 115 GLN A CA 1
ATOM 804 C C . GLN A 1 115 ? -3.524 -1.743 3.062 1.00 93.12 115 GLN A C 1
ATOM 806 O O . GLN A 1 115 ? -2.893 -1.260 2.121 1.00 93.12 115 GLN A O 1
ATOM 811 N N . ASP A 1 116 ? -2.945 -2.014 4.228 1.00 95.31 116 ASP A N 1
ATOM 812 C CA . ASP A 1 116 ? -1.508 -1.990 4.490 1.00 95.31 116 ASP A CA 1
ATOM 813 C C . ASP A 1 116 ? -0.862 -3.355 4.196 1.00 95.31 116 ASP A C 1
ATOM 815 O O . ASP A 1 116 ? -1.488 -4.412 4.285 1.00 95.31 116 ASP A O 1
ATOM 819 N N . PHE A 1 117 ? 0.414 -3.333 3.815 1.00 97.25 117 PHE A N 1
ATOM 820 C CA . PHE A 1 117 ? 1.184 -4.530 3.487 1.00 97.25 117 PHE A CA 1
ATOM 821 C C . PHE A 1 117 ? 2.680 -4.294 3.706 1.00 97.25 117 PHE A C 1
ATOM 823 O O . PHE A 1 117 ? 3.144 -3.155 3.789 1.00 97.25 117 PHE A O 1
ATOM 830 N N . ILE A 1 118 ? 3.441 -5.384 3.762 1.00 97.94 118 ILE A N 1
ATOM 831 C CA . ILE A 1 118 ? 4.907 -5.378 3.788 1.00 97.94 118 ILE A CA 1
ATOM 832 C C . ILE A 1 118 ? 5.422 -5.995 2.486 1.00 97.94 118 ILE A C 1
ATOM 834 O O . ILE A 1 118 ? 4.887 -7.000 2.021 1.00 97.94 118 ILE A O 1
ATOM 838 N N . TYR A 1 119 ? 6.480 -5.418 1.918 1.00 97.06 119 TYR A N 1
ATOM 839 C CA . TYR A 1 119 ? 7.245 -6.013 0.821 1.00 97.06 119 TYR A CA 1
ATOM 840 C C . TYR A 1 119 ? 8.747 -5.802 1.053 1.00 97.06 119 TYR A C 1
ATOM 842 O O . TYR A 1 119 ? 9.141 -4.937 1.838 1.00 97.06 119 TYR A O 1
ATOM 850 N N . TRP A 1 120 ? 9.577 -6.592 0.375 1.00 94.56 120 TRP A N 1
ATOM 851 C CA . TRP A 1 120 ? 11.038 -6.525 0.464 1.00 94.56 120 TRP A CA 1
ATOM 852 C C . TRP A 1 120 ? 11.619 -5.865 -0.790 1.00 94.56 120 TRP A C 1
ATOM 854 O O . TRP A 1 120 ? 11.190 -6.190 -1.898 1.00 94.56 120 TRP A O 1
ATOM 864 N N . ARG A 1 121 ? 12.590 -4.965 -0.608 1.00 87.62 121 ARG A N 1
ATOM 865 C CA . ARG A 1 121 ? 13.360 -4.302 -1.670 1.00 87.62 121 ARG A CA 1
ATOM 866 C C . ARG A 1 121 ? 14.831 -4.220 -1.301 1.00 87.62 121 ARG A C 1
ATOM 868 O O . ARG A 1 121 ? 15.098 -4.136 -0.080 1.00 87.62 121 ARG A O 1
#